Protein AF-A0A9D9Y4B6-F1 (afdb_monomer_lite)

Secondary structure (DSSP, 8-state):
--HHHHHHHHHHHHHHS-HHHHHHHHHHHHHTS--HHHHHHHHHHHHHHHHHHHHHHHS-SSHHHHHHHHHHHHHHHHHHHHHHT-

Foldseek 3Di:
DDPVVLLVVLVCCLVPNPLVVSLVSLVCCQPPVVNLVSSLVSLVSSLVVCVVVVCVVVVDGSPSSVVSVVSNVVCVVVVVVVVVVD

Radius of gyration: 13.79 Å; chains: 1; bounding box: 33×29×34 Å

Structure (mmCIF, N/CA/C/O backbone):
data_AF-A0A9D9Y4B6-F1
#
_entry.id   AF-A0A9D9Y4B6-F1
#
loop_
_atom_site.group_PDB
_atom_site.id
_atom_site.type_symbol
_atom_site.label_atom_id
_atom_site.label_alt_id
_atom_site.label_comp_id
_atom_site.label_asym_id
_atom_site.label_entity_id
_atom_site.label_seq_id
_atom_site.pdbx_PDB_ins_code
_atom_site.Cartn_x
_atom_site.Cartn_y
_atom_site.Cartn_z
_atom_site.occupancy
_atom_site.B_iso_or_equiv
_atom_site.auth_seq_id
_atom_site.auth_comp_id
_atom_site.auth_asym_id
_atom_site.auth_atom_id
_atom_site.pdbx_PDB_model_num
ATOM 1 N N . MET A 1 1 ? -15.484 -7.790 4.488 1.00 70.88 1 MET A N 1
ATOM 2 C CA . MET A 1 1 ? -14.679 -8.851 3.840 1.00 70.88 1 MET A CA 1
ATOM 3 C C . MET A 1 1 ? -13.772 -9.470 4.894 1.00 70.88 1 MET A C 1
ATOM 5 O O . MET A 1 1 ? -13.212 -8.707 5.676 1.00 70.88 1 MET A O 1
ATOM 9 N N . PRO A 1 2 ? -13.652 -10.802 4.985 1.00 85.50 2 PRO A N 1
ATOM 10 C CA . PRO A 1 2 ? -12.726 -11.424 5.926 1.00 85.50 2 PRO A CA 1
ATOM 11 C C . PRO A 1 2 ? -11.273 -11.091 5.547 1.00 85.50 2 PRO A C 1
ATOM 13 O O . PRO A 1 2 ? -10.910 -11.131 4.371 1.00 85.50 2 PRO A O 1
ATOM 16 N N . ARG A 1 3 ? -10.450 -10.780 6.560 1.00 83.12 3 ARG A N 1
ATOM 17 C CA . ARG A 1 3 ? -9.023 -10.421 6.435 1.00 83.12 3 ARG A CA 1
ATOM 18 C C . ARG A 1 3 ? -8.222 -11.273 5.436 1.00 83.12 3 ARG A C 1
ATOM 20 O O . ARG A 1 3 ? -7.603 -10.683 4.553 1.00 83.12 3 ARG A O 1
ATOM 27 N N . PRO A 1 4 ? -8.242 -12.619 5.500 1.00 87.81 4 PRO A N 1
ATOM 28 C CA . PRO A 1 4 ? -7.419 -13.438 4.609 1.00 87.81 4 PRO A CA 1
ATOM 29 C C . PRO A 1 4 ? -7.805 -13.306 3.132 1.00 87.81 4 PRO A C 1
ATOM 31 O O . PRO A 1 4 ? -6.925 -13.321 2.276 1.00 87.81 4 PRO A O 1
ATOM 34 N N . LEU A 1 5 ? -9.093 -13.117 2.816 1.00 88.38 5 LEU A N 1
ATOM 35 C CA . LEU A 1 5 ? -9.514 -12.912 1.427 1.00 88.38 5 LEU A CA 1
ATOM 36 C C . LEU A 1 5 ? -8.9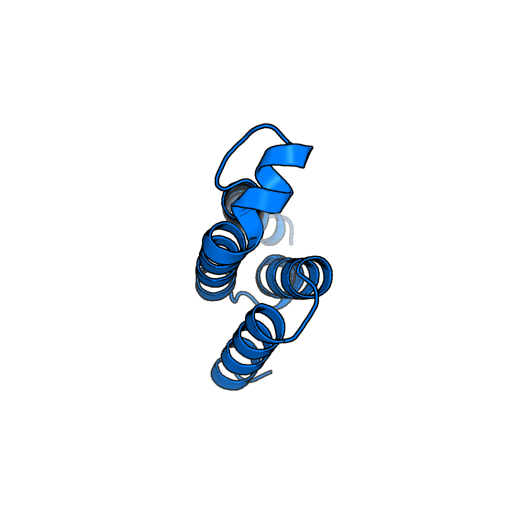92 -11.583 0.882 1.00 88.38 5 LEU A C 1
ATOM 38 O O . LEU A 1 5 ? -8.621 -11.510 -0.283 1.00 88.38 5 LEU A O 1
ATOM 42 N N . PHE A 1 6 ? -8.969 -10.532 1.707 1.00 86.62 6 PHE A N 1
ATOM 43 C CA . PHE A 1 6 ? -8.458 -9.231 1.281 1.00 86.62 6 PHE A CA 1
ATOM 44 C C . PHE A 1 6 ? -6.953 -9.286 1.005 1.00 86.62 6 PHE A C 1
ATOM 46 O O . PHE A 1 6 ? -6.497 -8.770 -0.010 1.00 86.62 6 PHE A O 1
ATOM 53 N N . ILE A 1 7 ? -6.200 -9.981 1.863 1.00 87.12 7 ILE A N 1
ATOM 54 C CA . ILE A 1 7 ? -4.767 -10.222 1.655 1.00 87.12 7 ILE A CA 1
ATOM 55 C C . ILE A 1 7 ? -4.545 -10.989 0.350 1.00 87.12 7 ILE A C 1
ATOM 57 O O . ILE A 1 7 ? -3.741 -10.558 -0.470 1.00 87.12 7 ILE A O 1
ATOM 61 N N . ALA A 1 8 ? -5.285 -12.078 0.123 1.00 89.88 8 ALA A N 1
ATOM 62 C CA . ALA A 1 8 ? -5.183 -12.858 -1.108 1.00 89.88 8 ALA A CA 1
ATOM 63 C C . ALA A 1 8 ? -5.512 -12.019 -2.355 1.00 89.88 8 ALA A C 1
ATOM 65 O O . ALA A 1 8 ? -4.809 -12.112 -3.358 1.00 89.88 8 ALA A O 1
ATOM 66 N N . LEU A 1 9 ? -6.538 -11.164 -2.277 1.00 90.81 9 LEU A N 1
ATOM 67 C CA . LEU A 1 9 ? -6.932 -10.260 -3.358 1.00 90.81 9 LEU A CA 1
ATOM 68 C C . LEU A 1 9 ? -5.835 -9.236 -3.671 1.00 90.81 9 LEU A C 1
ATOM 70 O O . LEU A 1 9 ? -5.479 -9.057 -4.833 1.00 90.81 9 LEU A O 1
ATOM 74 N N . ILE A 1 10 ? -5.279 -8.585 -2.645 1.00 89.00 10 ILE A N 1
ATOM 75 C CA . ILE A 1 10 ? -4.160 -7.654 -2.805 1.00 89.00 10 ILE A CA 1
ATOM 76 C C . ILE A 1 10 ? -2.973 -8.372 -3.437 1.00 89.00 10 ILE A C 1
ATOM 78 O O . ILE A 1 10 ? -2.432 -7.883 -4.424 1.00 89.00 10 ILE A O 1
ATOM 82 N N . PHE A 1 11 ? -2.597 -9.538 -2.915 1.00 88.31 11 PHE A N 1
ATOM 83 C CA . PHE A 1 11 ? -1.443 -10.285 -3.404 1.00 88.31 11 PHE A CA 1
ATOM 84 C C . PHE A 1 11 ? -1.627 -10.704 -4.866 1.00 88.31 11 PHE A C 1
ATOM 86 O O . PHE A 1 11 ? -0.734 -10.512 -5.686 1.00 88.31 11 PHE A O 1
ATOM 93 N N . ALA A 1 12 ? -2.820 -11.190 -5.219 1.00 90.31 12 ALA A N 1
ATOM 94 C CA . ALA A 1 12 ? -3.176 -11.487 -6.599 1.00 90.31 12 ALA A CA 1
ATOM 95 C C . ALA A 1 12 ? -3.125 -10.232 -7.484 1.00 90.31 12 ALA A C 1
ATOM 97 O O . ALA A 1 12 ? -2.600 -10.296 -8.592 1.00 90.31 12 ALA A O 1
ATOM 98 N N . SER A 1 13 ? -3.601 -9.078 -7.002 1.00 91.06 13 SER A N 1
ATOM 99 C CA . SER A 1 13 ? -3.510 -7.829 -7.769 1.00 91.06 13 SER A CA 1
ATOM 100 C C . SER A 1 13 ? -2.061 -7.405 -8.000 1.00 91.06 13 SER A C 1
ATOM 102 O O . SER A 1 13 ? -1.699 -7.025 -9.104 1.00 91.06 13 SER A O 1
ATOM 104 N N . VAL A 1 14 ? -1.196 -7.544 -6.996 1.00 86.00 14 VAL A N 1
ATOM 105 C CA . VAL A 1 14 ? 0.214 -7.158 -7.102 1.00 86.00 14 VAL A CA 1
ATOM 106 C C . VAL A 1 14 ? 0.970 -8.046 -8.093 1.00 86.00 14 VAL A C 1
ATOM 108 O O . VAL A 1 14 ? 1.894 -7.566 -8.735 1.00 86.00 14 VAL A O 1
ATOM 111 N N . LEU A 1 15 ? 0.576 -9.314 -8.244 1.00 87.31 15 LEU A N 1
ATOM 112 C CA . LEU A 1 15 ? 1.228 -10.252 -9.162 1.00 87.31 15 LEU A CA 1
ATOM 113 C C . LEU A 1 15 ? 0.662 -10.216 -10.586 1.00 87.31 15 LEU A C 1
ATOM 115 O O . LEU A 1 15 ? 1.411 -10.397 -11.544 1.00 87.31 15 LEU A O 1
ATOM 119 N N . PHE A 1 16 ? -0.652 -10.034 -10.731 1.00 89.19 16 PHE A N 1
ATOM 120 C CA . PHE A 1 16 ? -1.349 -10.241 -12.006 1.00 89.19 16 PHE A CA 1
ATOM 121 C C . PHE A 1 16 ? -2.029 -8.991 -12.559 1.00 89.19 16 PHE A C 1
ATOM 123 O O . PHE A 1 16 ? -2.327 -8.943 -13.752 1.00 89.19 16 PHE A O 1
ATOM 130 N N . ALA A 1 17 ? -2.307 -7.992 -11.722 1.00 88.88 17 ALA A N 1
ATOM 131 C CA . ALA A 1 17 ? -2.958 -6.768 -12.156 1.00 88.88 17 ALA A CA 1
ATOM 132 C C . ALA A 1 17 ? -1.935 -5.657 -12.441 1.00 88.88 17 ALA A C 1
ATOM 134 O O . ALA A 1 17 ? -0.809 -5.674 -11.939 1.00 88.88 17 ALA A O 1
ATOM 135 N N . PRO A 1 18 ? -2.317 -4.646 -13.235 1.00 87.06 18 PRO A N 1
ATOM 136 C CA . PRO A 1 18 ? -1.510 -3.448 -13.389 1.00 87.06 18 PRO A CA 1
ATOM 137 C C . PRO A 1 18 ? -1.293 -2.739 -12.045 1.00 87.06 18 PRO A C 1
ATOM 139 O O . PRO A 1 18 ? -2.209 -2.652 -11.225 1.00 87.06 18 PRO A O 1
ATOM 142 N N . TRP A 1 19 ? -0.113 -2.144 -11.864 1.00 82.25 19 TRP A N 1
ATOM 143 C CA . TRP A 1 19 ? 0.303 -1.468 -10.627 1.00 82.25 19 TRP A CA 1
ATOM 144 C C . TRP A 1 19 ? -0.709 -0.430 -10.102 1.00 82.25 19 TRP A C 1
ATOM 146 O O . TRP A 1 19 ? -0.877 -0.289 -8.892 1.00 82.25 19 TRP A O 1
ATOM 156 N N . TRP A 1 20 ? -1.425 0.266 -10.992 1.00 84.06 20 TRP A N 1
ATOM 157 C CA . TRP A 1 20 ? -2.434 1.261 -10.617 1.00 84.06 20 TRP A CA 1
ATOM 158 C C . TRP A 1 20 ? -3.665 0.638 -9.942 1.00 84.06 20 TRP A C 1
ATOM 160 O O . TRP A 1 20 ? -4.236 1.244 -9.036 1.00 84.06 20 TRP A O 1
ATOM 170 N N . LEU A 1 21 ? -4.064 -0.579 -10.330 1.00 88.50 21 LEU A N 1
ATOM 171 C CA . LEU A 1 21 ? -5.196 -1.281 -9.718 1.00 88.50 21 LEU A CA 1
ATOM 172 C C . LEU A 1 21 ? -4.834 -1.713 -8.292 1.00 88.50 21 LEU A C 1
ATOM 174 O O . LEU A 1 21 ? -5.610 -1.537 -7.353 1.00 88.50 21 LEU A O 1
ATOM 178 N N . SER A 1 22 ? -3.617 -2.220 -8.131 1.00 89.69 22 SER A N 1
ATOM 179 C CA . SER A 1 22 ? -3.056 -2.629 -6.846 1.00 89.69 22 SER A CA 1
ATOM 180 C C . SER A 1 22 ? -2.920 -1.435 -5.893 1.00 89.69 22 SER A C 1
ATOM 182 O O . SER A 1 22 ? -3.229 -1.544 -4.707 1.00 89.69 22 SER A O 1
ATOM 184 N N . LEU A 1 23 ? -2.570 -0.258 -6.422 1.00 86.69 23 LEU A N 1
ATOM 185 C CA . LEU A 1 23 ? -2.534 0.998 -5.672 1.00 86.69 23 LEU A CA 1
ATOM 186 C C . LEU A 1 23 ? -3.928 1.401 -5.158 1.00 86.69 23 LEU A C 1
ATOM 188 O O . LEU A 1 23 ? -4.070 1.731 -3.981 1.00 86.69 23 LEU A O 1
ATOM 192 N N . LEU A 1 24 ? -4.974 1.311 -5.989 1.00 90.06 24 LEU A N 1
ATOM 193 C CA . LEU A 1 24 ? -6.354 1.575 -5.553 1.00 90.06 24 LEU A CA 1
ATOM 194 C C . LEU A 1 24 ? -6.798 0.621 -4.435 1.00 90.06 24 LEU A C 1
ATOM 196 O O . LEU A 1 24 ? -7.422 1.055 -3.464 1.00 90.06 24 LEU A O 1
ATOM 200 N N . LEU A 1 25 ? -6.446 -0.663 -4.538 1.00 89.50 25 LEU A N 1
ATOM 201 C CA . LEU A 1 25 ? -6.760 -1.654 -3.508 1.00 89.50 25 LEU A CA 1
ATOM 202 C C . LEU A 1 25 ? -6.066 -1.342 -2.181 1.00 89.50 25 LEU A C 1
ATOM 204 O O . LEU A 1 25 ? -6.717 -1.366 -1.136 1.00 89.50 25 LEU A O 1
ATOM 208 N N . ILE A 1 26 ? -4.789 -0.969 -2.217 1.00 89.12 26 ILE A N 1
ATOM 209 C CA . ILE A 1 26 ? -4.032 -0.538 -1.034 1.00 89.12 26 ILE A CA 1
ATOM 210 C C . ILE A 1 26 ? -4.675 0.688 -0.387 1.00 89.12 26 ILE A C 1
ATOM 212 O O . ILE A 1 26 ? -4.922 0.689 0.820 1.00 89.12 26 ILE A O 1
ATOM 216 N N . LEU A 1 27 ? -5.011 1.712 -1.177 1.00 88.00 27 LEU A N 1
ATOM 217 C CA . LEU A 1 27 ? -5.687 2.906 -0.665 1.00 88.00 27 LEU A CA 1
ATOM 218 C C . LEU A 1 27 ? -7.032 2.548 -0.024 1.00 88.00 27 LEU A C 1
ATOM 220 O O . LEU A 1 27 ? -7.352 3.032 1.065 1.00 88.00 27 LEU A O 1
ATOM 224 N N . SER A 1 28 ? -7.794 1.652 -0.656 1.00 88.62 28 SER A N 1
ATOM 225 C CA . SER A 1 28 ? -9.075 1.197 -0.121 1.00 88.62 28 SER A CA 1
ATOM 226 C C . SER A 1 28 ? -8.920 0.443 1.207 1.00 88.62 28 SER A C 1
ATOM 228 O O . SER A 1 28 ? -9.716 0.640 2.130 1.00 88.62 28 SER A O 1
ATOM 230 N N . GLY A 1 29 ? -7.854 -0.354 1.342 1.00 86.12 29 GLY A N 1
ATOM 231 C CA . GLY A 1 29 ? -7.513 -1.082 2.562 1.00 86.12 29 GLY A CA 1
ATOM 232 C C . GLY A 1 29 ? -7.183 -0.155 3.730 1.00 86.12 29 GLY A C 1
ATOM 233 O O . GLY A 1 29 ? -7.663 -0.369 4.847 1.00 86.12 29 GLY A O 1
ATOM 234 N N . ILE A 1 30 ? -6.435 0.919 3.460 1.00 86.00 30 ILE A N 1
ATOM 235 C CA . ILE A 1 30 ? -6.057 1.921 4.465 1.00 86.00 30 ILE A CA 1
ATOM 236 C C . ILE A 1 30 ? -7.267 2.754 4.887 1.00 86.00 30 ILE A C 1
ATOM 238 O O . ILE A 1 30 ? -7.504 2.916 6.086 1.00 86.00 30 ILE A O 1
ATOM 242 N N . ILE A 1 31 ? -8.039 3.278 3.932 1.00 84.44 31 ILE A N 1
ATOM 243 C CA . ILE A 1 31 ? -9.120 4.233 4.206 1.00 84.44 31 ILE A CA 1
ATOM 244 C C . ILE A 1 31 ? -10.338 3.514 4.797 1.00 84.44 31 ILE A C 1
ATOM 246 O O . ILE A 1 31 ? -10.764 3.852 5.905 1.00 84.44 31 ILE A O 1
ATOM 250 N N . PHE A 1 32 ? -10.854 2.488 4.117 1.00 82.00 32 PHE A N 1
ATOM 251 C CA . PHE A 1 32 ? -12.174 1.922 4.415 1.00 82.00 32 PHE A CA 1
ATOM 252 C C . PHE A 1 32 ? -12.140 0.670 5.291 1.00 82.00 32 PHE A C 1
ATOM 254 O O . PHE A 1 32 ? -13.039 0.483 6.104 1.00 82.00 32 PHE A O 1
ATOM 261 N N . LEU A 1 33 ? -11.129 -0.191 5.143 1.00 79.44 33 LEU A N 1
ATOM 262 C CA . LEU A 1 33 ? -11.178 -1.548 5.709 1.00 79.44 33 LEU A CA 1
ATOM 263 C C . LEU A 1 33 ? -10.368 -1.740 7.002 1.00 79.44 33 LEU A C 1
ATOM 265 O O . LEU A 1 33 ? -10.333 -2.844 7.537 1.00 79.44 33 LEU A O 1
ATOM 269 N N . ASP A 1 34 ? -9.729 -0.681 7.515 1.00 79.56 34 ASP A N 1
ATOM 270 C CA . ASP A 1 34 ? -8.859 -0.730 8.708 1.00 79.56 34 ASP A CA 1
ATOM 271 C C . ASP A 1 34 ? -7.711 -1.776 8.598 1.00 79.56 34 ASP A C 1
ATOM 273 O O . ASP A 1 34 ? -7.095 -2.143 9.599 1.00 79.56 34 ASP A O 1
ATOM 277 N N . PHE A 1 35 ? -7.357 -2.212 7.379 1.00 85.38 35 PHE A N 1
ATOM 278 C CA . PHE A 1 35 ? -6.257 -3.148 7.080 1.00 85.38 35 PHE A CA 1
ATOM 279 C C . PHE A 1 35 ? -4.965 -2.396 6.757 1.00 85.38 35 PHE A C 1
ATOM 281 O O . PHE A 1 35 ? -4.365 -2.544 5.689 1.00 85.38 35 PHE A O 1
ATOM 288 N N . ALA A 1 36 ? -4.583 -1.490 7.653 1.00 82.81 36 ALA A N 1
ATOM 289 C CA . ALA A 1 36 ? -3.511 -0.545 7.384 1.00 82.81 36 ALA A CA 1
ATOM 290 C C . ALA A 1 36 ? -2.138 -1.216 7.246 1.00 82.81 36 ALA A C 1
ATOM 292 O O . ALA A 1 36 ? -1.396 -0.883 6.329 1.00 82.81 36 ALA A O 1
ATOM 293 N N . LEU A 1 37 ? -1.806 -2.165 8.126 1.00 85.94 37 LEU A N 1
ATOM 294 C CA . LEU A 1 37 ? -0.504 -2.838 8.100 1.00 85.94 37 LEU A CA 1
ATOM 295 C C . LEU A 1 37 ? -0.341 -3.687 6.839 1.00 85.94 37 LEU A C 1
ATOM 297 O O . LEU A 1 37 ? 0.679 -3.594 6.165 1.00 85.94 37 LEU A O 1
ATOM 301 N N . GLU A 1 38 ? -1.363 -4.462 6.487 1.00 87.69 38 GLU A N 1
ATOM 302 C CA . GLU A 1 38 ? -1.378 -5.301 5.290 1.00 87.69 38 GLU A CA 1
ATOM 303 C C . GLU A 1 38 ? -1.240 -4.453 4.021 1.00 87.69 38 GLU A C 1
ATOM 305 O O . GLU A 1 38 ? -0.498 -4.806 3.107 1.00 87.69 38 GLU A O 1
ATOM 310 N N . SER A 1 39 ? -1.900 -3.293 3.998 1.00 88.94 39 SER A N 1
ATOM 311 C CA . SER A 1 39 ? -1.825 -2.351 2.881 1.00 88.94 39 SER A CA 1
ATOM 312 C C . SER A 1 39 ? -0.453 -1.674 2.779 1.00 88.94 39 SER A C 1
ATOM 314 O O . SER A 1 39 ? 0.040 -1.482 1.672 1.00 88.94 39 SER A O 1
ATOM 316 N N . ILE A 1 40 ? 0.202 -1.355 3.903 1.00 89.75 40 ILE A N 1
ATOM 317 C CA . ILE A 1 40 ? 1.576 -0.816 3.913 1.00 89.75 40 ILE A CA 1
ATOM 318 C C . ILE A 1 40 ? 2.575 -1.869 3.421 1.00 89.75 40 ILE A C 1
ATOM 320 O O . ILE A 1 40 ? 3.440 -1.556 2.607 1.00 89.75 40 ILE A O 1
ATOM 324 N N . ILE A 1 41 ? 2.445 -3.121 3.869 1.00 89.94 41 ILE A N 1
ATOM 325 C CA . ILE A 1 41 ? 3.298 -4.221 3.394 1.00 89.94 41 ILE A CA 1
ATOM 326 C C . ILE A 1 41 ? 3.106 -4.414 1.888 1.00 89.94 41 ILE A C 1
ATOM 328 O O . ILE A 1 41 ? 4.078 -4.533 1.150 1.00 89.94 41 ILE A O 1
ATOM 332 N N . ALA A 1 42 ? 1.864 -4.393 1.409 1.00 89.44 42 ALA A N 1
ATOM 333 C CA . ALA A 1 42 ? 1.583 -4.495 -0.015 1.00 89.44 42 ALA A CA 1
ATOM 334 C C . ALA A 1 42 ? 2.141 -3.311 -0.817 1.00 89.44 42 ALA A C 1
ATOM 336 O O . ALA A 1 42 ? 2.705 -3.525 -1.886 1.00 89.44 42 ALA A O 1
ATOM 337 N N . ALA A 1 43 ? 2.052 -2.084 -0.294 1.00 89.94 43 ALA A N 1
ATOM 338 C CA . ALA A 1 43 ? 2.668 -0.901 -0.897 1.00 89.94 43 ALA A CA 1
ATOM 339 C C . ALA A 1 43 ? 4.185 -1.060 -1.042 1.00 89.94 43 ALA A C 1
ATOM 341 O O . ALA A 1 43 ? 4.733 -0.769 -2.103 1.00 89.94 43 ALA A O 1
ATOM 342 N N . PHE A 1 44 ? 4.835 -1.612 -0.017 1.00 90.44 44 PHE A N 1
ATOM 343 C CA . PHE A 1 44 ? 6.258 -1.925 -0.050 1.00 90.44 44 PHE A CA 1
ATOM 344 C C . PHE A 1 44 ? 6.606 -2.967 -1.113 1.00 90.44 44 PHE A C 1
ATOM 346 O O . PHE A 1 44 ? 7.555 -2.782 -1.872 1.00 90.44 44 PHE A O 1
ATOM 353 N N . VAL A 1 45 ? 5.809 -4.032 -1.231 1.00 89.81 45 VAL A N 1
ATOM 354 C CA . VAL A 1 45 ? 6.001 -5.045 -2.280 1.00 89.81 45 VAL A CA 1
ATOM 355 C C . VAL A 1 45 ? 5.808 -4.437 -3.674 1.00 89.81 45 VAL A C 1
ATOM 357 O O . VAL A 1 45 ? 6.592 -4.733 -4.573 1.00 89.81 45 VAL A O 1
ATOM 360 N N . ILE A 1 46 ? 4.823 -3.551 -3.864 1.00 88.31 46 ILE A N 1
ATOM 361 C CA . ILE A 1 46 ? 4.649 -2.839 -5.139 1.00 88.31 46 ILE A CA 1
ATOM 362 C C . ILE A 1 46 ? 5.865 -1.975 -5.450 1.00 88.31 46 ILE A C 1
ATOM 364 O O . ILE A 1 46 ? 6.346 -2.029 -6.574 1.00 88.31 46 ILE A O 1
ATOM 368 N N . ASP A 1 47 ? 6.386 -1.205 -4.496 1.00 87.94 47 ASP A N 1
ATOM 369 C CA . ASP A 1 47 ? 7.595 -0.412 -4.737 1.00 87.94 47 ASP A CA 1
ATOM 370 C C . ASP A 1 47 ? 8.816 -1.299 -5.027 1.00 87.94 47 ASP A C 1
ATOM 372 O O . ASP A 1 47 ? 9.673 -0.918 -5.814 1.00 87.94 47 ASP A O 1
ATOM 376 N N . MET A 1 48 ? 8.907 -2.508 -4.474 1.00 87.12 48 MET A N 1
ATOM 377 C CA . MET A 1 48 ? 9.986 -3.432 -4.843 1.00 87.12 48 MET A CA 1
ATOM 378 C C . MET A 1 48 ? 9.842 -3.979 -6.268 1.00 87.12 48 MET A C 1
ATOM 380 O O . MET A 1 48 ? 10.838 -4.115 -6.976 1.00 87.12 48 MET A O 1
ATOM 384 N N . LEU A 1 49 ? 8.617 -4.286 -6.699 1.00 86.88 49 LEU A N 1
ATOM 385 C CA . LEU A 1 49 ? 8.350 -4.881 -8.013 1.00 86.88 49 LEU A CA 1
ATOM 386 C C . LEU A 1 49 ? 8.301 -3.844 -9.143 1.00 86.88 49 LEU A C 1
ATOM 388 O O . LEU A 1 49 ? 8.814 -4.080 -10.235 1.00 86.88 49 LEU A O 1
ATOM 392 N N . TYR A 1 50 ? 7.687 -2.696 -8.872 1.00 82.44 50 TYR A N 1
ATOM 393 C CA . TYR A 1 50 ? 7.359 -1.653 -9.845 1.00 82.44 50 TYR A CA 1
ATOM 394 C C . TYR A 1 50 ? 8.062 -0.321 -9.559 1.00 82.44 50 TYR A C 1
ATOM 396 O O . TYR A 1 50 ? 7.969 0.617 -10.356 1.00 82.44 50 TYR A O 1
ATOM 404 N N . GLY A 1 51 ? 8.811 -0.216 -8.457 1.00 73.69 51 GLY A N 1
ATOM 405 C CA . GLY A 1 51 ? 9.484 1.021 -8.061 1.00 73.69 51 GLY A CA 1
ATOM 406 C C . GLY A 1 51 ? 10.500 1.517 -9.074 1.00 73.69 51 GLY A C 1
ATOM 407 O O . GLY A 1 51 ? 10.694 2.716 -9.153 1.00 73.69 51 GLY A O 1
ATOM 408 N N . VAL A 1 52 ? 11.085 0.656 -9.914 1.00 69.69 52 VAL A N 1
ATOM 409 C CA . VAL A 1 52 ? 11.977 1.094 -11.007 1.00 69.69 52 VAL A CA 1
ATOM 410 C C . VAL A 1 52 ? 11.212 1.849 -12.101 1.00 69.69 52 VAL A C 1
ATOM 412 O O . VAL A 1 52 ? 11.749 2.771 -12.712 1.00 69.69 52 VAL A O 1
ATOM 415 N N . GLN A 1 53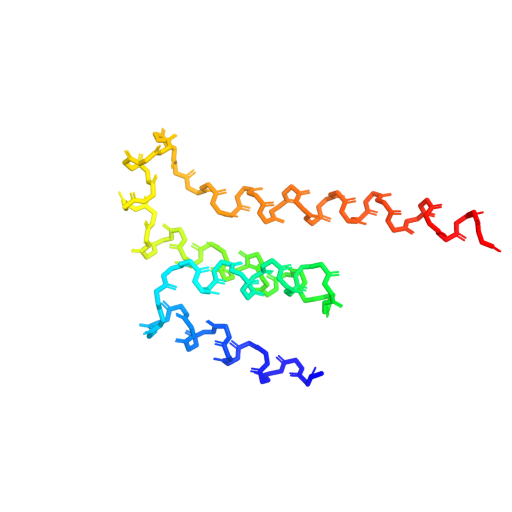 ? 9.958 1.477 -12.374 1.00 70.25 53 GLN A N 1
ATOM 416 C CA . GLN A 1 53 ? 9.128 2.220 -13.327 1.00 70.25 53 GLN A CA 1
ATOM 417 C C . GLN A 1 53 ? 8.591 3.508 -12.696 1.00 70.25 53 GLN A C 1
ATOM 419 O O . GLN A 1 53 ? 8.564 4.540 -13.362 1.00 70.25 53 GLN A O 1
ATOM 424 N N . LEU A 1 54 ? 8.226 3.471 -11.411 1.00 65.19 54 LEU A N 1
ATOM 425 C CA . LEU A 1 54 ? 7.773 4.654 -10.673 1.00 65.19 54 LEU A CA 1
ATOM 426 C C . LEU A 1 54 ? 8.892 5.658 -10.376 1.00 65.19 54 LEU A C 1
ATOM 428 O O . LEU A 1 54 ? 8.658 6.862 -10.443 1.00 65.19 54 LEU A O 1
ATOM 432 N N . SER A 1 55 ? 10.113 5.199 -10.104 1.00 64.88 55 SER A N 1
ATOM 433 C CA . SER A 1 55 ? 11.253 6.073 -9.827 1.00 64.88 55 SER A CA 1
ATOM 434 C C . SER A 1 55 ? 11.647 6.880 -11.055 1.00 64.88 55 SER A C 1
ATOM 436 O O . SER A 1 55 ? 12.153 7.977 -10.910 1.00 64.88 55 SER A O 1
ATOM 438 N N . ARG A 1 56 ? 11.370 6.384 -12.268 1.00 70.81 56 ARG A N 1
ATOM 439 C CA . ARG A 1 56 ? 11.534 7.168 -13.503 1.00 70.81 56 ARG A CA 1
ATOM 440 C C . ARG A 1 56 ? 10.504 8.290 -13.648 1.00 70.81 56 ARG A C 1
ATOM 442 O O . ARG A 1 56 ? 10.725 9.196 -14.439 1.00 70.81 56 ARG A O 1
ATOM 449 N N . ALA A 1 57 ? 9.373 8.203 -12.950 1.00 70.56 57 ALA A N 1
ATOM 450 C CA . ALA A 1 57 ? 8.317 9.210 -13.003 1.00 70.56 57 ALA A CA 1
ATOM 451 C C . ALA A 1 57 ? 8.438 10.262 -11.886 1.00 70.56 57 ALA A C 1
ATOM 453 O O . ALA A 1 57 ? 7.970 11.381 -12.067 1.00 70.56 57 ALA A O 1
ATOM 454 N N . ILE A 1 58 ? 9.007 9.898 -10.729 1.00 71.06 58 ILE A N 1
ATOM 455 C CA . ILE A 1 58 ? 8.995 10.725 -9.505 1.00 71.06 58 ILE A CA 1
ATOM 456 C C . ILE A 1 58 ? 10.415 10.933 -8.921 1.00 71.06 58 ILE A C 1
ATOM 458 O O . ILE A 1 58 ? 10.571 11.601 -7.906 1.00 71.06 58 ILE A O 1
ATOM 462 N N . ASP A 1 59 ? 11.466 10.389 -9.552 1.00 76.31 59 ASP A N 1
ATOM 463 C CA . ASP A 1 59 ? 12.881 10.498 -9.136 1.00 76.31 59 ASP A CA 1
ATOM 464 C C . ASP A 1 59 ? 13.155 10.095 -7.673 1.00 76.31 59 ASP A C 1
ATOM 466 O O . ASP A 1 59 ? 14.099 10.557 -7.032 1.00 76.31 59 ASP A O 1
ATOM 470 N N . GLY A 1 60 ? 12.338 9.192 -7.125 1.00 72.12 60 GLY A N 1
ATOM 471 C CA . GLY A 1 60 ? 12.446 8.744 -5.741 1.00 72.12 60 GLY A CA 1
ATOM 472 C C . GLY A 1 60 ? 12.098 7.264 -5.574 1.00 72.12 60 GLY A C 1
ATOM 473 O O . GLY A 1 60 ? 11.203 6.765 -6.261 1.00 72.12 60 GLY A O 1
ATOM 474 N N . PRO A 1 61 ? 12.785 6.533 -4.678 1.00 79.81 61 PRO A N 1
ATOM 475 C CA . PRO A 1 61 ? 12.396 5.181 -4.303 1.00 79.81 61 PRO A CA 1
ATOM 476 C C . PRO A 1 61 ? 11.245 5.206 -3.285 1.00 79.81 61 PRO A C 1
ATOM 478 O O . PRO A 1 61 ? 11.067 6.172 -2.546 1.00 79.81 61 PRO A O 1
ATOM 481 N N . PHE A 1 62 ? 10.496 4.106 -3.203 1.00 83.12 62 PHE A N 1
ATOM 482 C CA . PHE A 1 62 ? 9.478 3.867 -2.169 1.00 83.12 62 PHE A CA 1
ATOM 483 C C . PHE A 1 62 ? 8.330 4.892 -2.090 1.00 83.12 62 PHE A C 1
ATOM 485 O O . PHE A 1 62 ? 7.788 5.156 -1.013 1.00 83.12 62 PHE A O 1
ATOM 492 N N . VAL A 1 63 ? 7.947 5.490 -3.222 1.00 84.19 63 VAL A N 1
ATOM 493 C CA . VAL A 1 63 ? 6.934 6.556 -3.258 1.00 84.19 63 VAL A CA 1
ATOM 494 C C . VAL A 1 63 ? 5.572 6.054 -2.775 1.00 84.19 63 VAL A C 1
ATOM 496 O O . VAL A 1 63 ? 4.906 6.733 -1.992 1.00 84.19 63 VAL A O 1
ATOM 499 N N .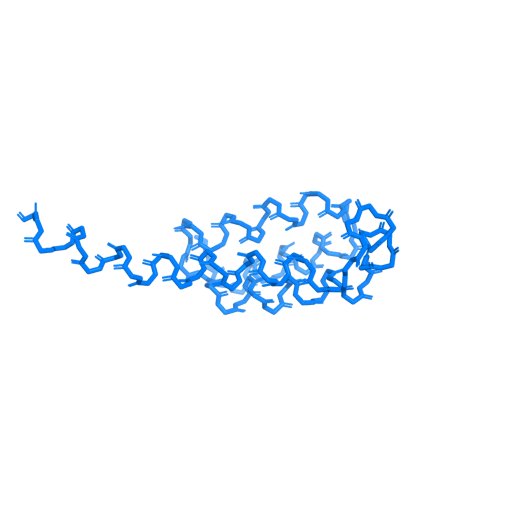 ILE A 1 64 ? 5.148 4.859 -3.196 1.00 86.69 64 ILE A N 1
ATOM 500 C CA . ILE A 1 64 ? 3.822 4.324 -2.848 1.00 86.69 64 ILE A CA 1
ATOM 501 C C . ILE A 1 64 ? 3.772 3.965 -1.362 1.00 86.69 64 ILE A C 1
ATOM 503 O O . ILE A 1 64 ? 2.791 4.258 -0.677 1.00 86.69 64 ILE A O 1
ATOM 507 N N . THR A 1 65 ? 4.853 3.394 -0.840 1.00 89.44 65 THR A N 1
ATOM 508 C CA . THR A 1 65 ? 5.023 3.074 0.579 1.00 89.44 65 THR A CA 1
ATOM 509 C C . THR A 1 65 ? 4.990 4.338 1.428 1.00 89.44 65 THR A C 1
ATOM 511 O O . THR A 1 65 ? 4.324 4.366 2.464 1.00 89.44 65 THR A O 1
ATOM 514 N N . LEU A 1 66 ? 5.654 5.408 0.979 1.00 89.81 66 LEU A N 1
ATOM 515 C CA . LEU A 1 66 ? 5.640 6.698 1.662 1.00 89.81 66 LEU A CA 1
ATOM 516 C C . LEU A 1 66 ? 4.222 7.283 1.716 1.00 89.81 66 LEU A C 1
ATOM 518 O O . LEU A 1 66 ? 3.772 7.701 2.781 1.00 89.81 66 LEU A O 1
ATOM 522 N N . ILE A 1 67 ? 3.485 7.247 0.602 1.00 88.62 67 ILE A N 1
ATOM 523 C CA . ILE A 1 67 ? 2.082 7.688 0.546 1.00 88.62 67 ILE A CA 1
ATOM 524 C C . ILE A 1 67 ? 1.211 6.854 1.494 1.00 88.62 67 ILE A C 1
ATOM 526 O O . ILE A 1 67 ? 0.417 7.410 2.256 1.00 88.62 67 ILE A O 1
ATOM 530 N N . ALA A 1 68 ? 1.373 5.529 1.492 1.00 89.50 68 ALA A N 1
ATOM 531 C CA . ALA A 1 68 ? 0.641 4.631 2.380 1.00 89.50 68 ALA A CA 1
ATOM 532 C C . ALA A 1 68 ? 0.911 4.942 3.864 1.00 89.50 68 ALA A C 1
ATOM 534 O O . ALA A 1 68 ? -0.027 4.995 4.664 1.00 89.50 68 ALA A O 1
ATOM 535 N N . LEU A 1 69 ? 2.168 5.214 4.229 1.00 90.88 69 LEU A N 1
ATOM 536 C CA . LEU A 1 69 ? 2.552 5.643 5.577 1.00 90.88 69 LEU A CA 1
ATOM 537 C C . LEU A 1 69 ? 1.919 6.985 5.952 1.00 90.88 69 LEU A C 1
ATOM 539 O O . LEU A 1 69 ? 1.328 7.096 7.027 1.00 90.88 69 LEU A O 1
ATOM 543 N N . ILE A 1 70 ? 1.991 7.987 5.071 1.00 90.69 70 ILE A N 1
ATOM 544 C CA . ILE A 1 70 ? 1.382 9.305 5.303 1.00 90.69 70 ILE A CA 1
ATOM 545 C C . ILE A 1 70 ? -0.121 9.157 5.552 1.00 90.69 70 ILE A C 1
ATOM 547 O O . ILE A 1 70 ? -0.634 9.696 6.531 1.00 90.69 70 ILE A O 1
ATOM 551 N N . LEU A 1 71 ? -0.825 8.382 4.723 1.00 88.81 71 LEU A N 1
ATOM 552 C CA . LEU A 1 71 ? -2.259 8.137 4.886 1.00 88.81 71 LEU A CA 1
ATOM 553 C C . LEU A 1 71 ? -2.582 7.383 6.173 1.00 88.81 71 LEU A 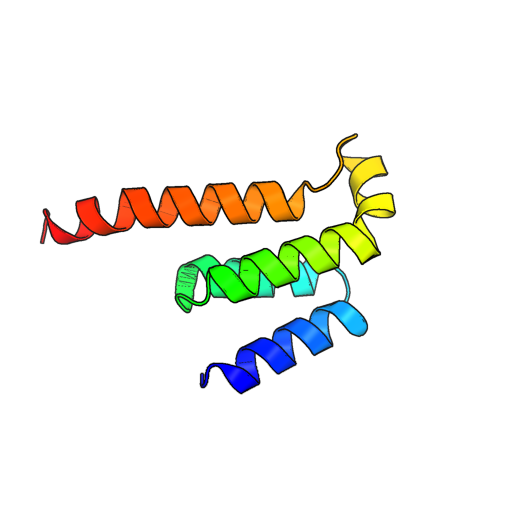C 1
ATOM 555 O O . LEU A 1 71 ? -3.574 7.692 6.835 1.00 88.81 71 LEU A O 1
ATOM 559 N N . PHE A 1 72 ? -1.748 6.419 6.556 1.00 88.75 72 PHE A N 1
ATOM 560 C CA . PHE A 1 72 ? -1.90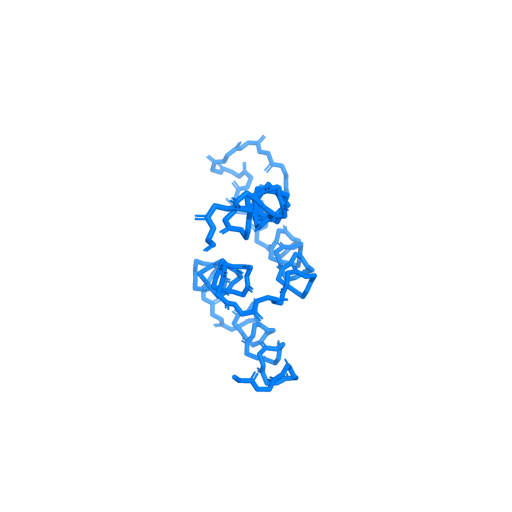0 5.714 7.821 1.00 88.75 72 PHE A CA 1
ATOM 561 C C . PHE A 1 72 ? -1.791 6.662 9.021 1.00 88.75 72 PHE A C 1
ATOM 563 O O . PHE A 1 72 ? -2.671 6.660 9.887 1.00 88.75 72 PHE A O 1
ATOM 570 N N . PHE A 1 73 ? -0.753 7.500 9.062 1.00 89.12 73 PHE A N 1
ATOM 571 C CA . PHE A 1 73 ? -0.583 8.487 10.128 1.00 89.12 73 PHE A CA 1
ATOM 572 C C . PHE A 1 73 ? -1.691 9.540 10.109 1.00 89.12 73 PHE A C 1
ATOM 574 O O . PHE A 1 73 ? -2.260 9.828 11.161 1.00 89.12 73 PHE A O 1
ATOM 581 N N . ALA A 1 74 ? -2.070 10.044 8.931 1.00 87.06 74 ALA A N 1
ATOM 582 C CA . ALA A 1 74 ? -3.176 10.983 8.775 1.00 87.06 74 ALA A CA 1
ATOM 583 C C . ALA A 1 74 ? -4.477 10.396 9.335 1.00 87.06 74 ALA A C 1
ATOM 585 O O . ALA A 1 74 ? -5.117 11.013 10.185 1.00 87.06 74 ALA A O 1
ATOM 586 N N . LYS A 1 75 ? -4.830 9.162 8.949 1.00 83.88 75 LYS A N 1
ATOM 587 C CA . LYS A 1 75 ? -6.006 8.463 9.478 1.00 83.88 75 LYS A CA 1
ATOM 588 C C . LYS A 1 75 ? -5.932 8.309 10.993 1.00 83.88 75 LYS A C 1
ATOM 590 O O . LYS A 1 75 ? -6.932 8.528 11.669 1.00 83.88 75 LYS A O 1
ATOM 595 N N . ARG A 1 76 ? -4.769 7.941 11.538 1.00 83.62 76 ARG A N 1
ATOM 596 C CA . ARG A 1 76 ? -4.581 7.747 12.982 1.00 83.62 76 ARG A CA 1
ATOM 597 C C . ARG A 1 76 ? -4.713 9.047 13.772 1.00 83.62 76 ARG A C 1
ATOM 599 O O . ARG A 1 76 ? -5.258 9.008 14.868 1.00 83.62 76 ARG A O 1
ATOM 606 N N . ILE A 1 77 ? -4.250 10.166 13.219 1.00 84.38 77 ILE A N 1
ATOM 607 C CA . ILE A 1 77 ? -4.404 11.494 13.821 1.00 84.38 77 ILE A CA 1
ATOM 608 C C . ILE A 1 77 ? -5.859 11.960 13.713 1.00 84.38 77 ILE A C 1
ATOM 610 O O . ILE A 1 77 ? -6.391 12.470 14.686 1.00 84.38 77 ILE A O 1
ATOM 614 N N . LEU A 1 78 ? -6.532 11.738 12.579 1.00 79.69 78 LEU A N 1
ATOM 615 C CA . LEU A 1 78 ? -7.915 12.175 12.335 1.00 79.69 78 LEU A CA 1
ATOM 616 C C . LEU A 1 78 ? -8.975 11.350 13.092 1.00 79.69 78 LEU A C 1
ATOM 618 O O . LEU A 1 78 ? -9.989 11.907 13.513 1.00 79.69 78 LEU A O 1
ATOM 622 N N . LYS A 1 79 ? -8.759 10.040 13.302 1.00 67.81 79 LYS A N 1
ATOM 623 C CA . LYS A 1 79 ? -9.702 9.143 14.010 1.00 67.81 79 LYS A CA 1
ATOM 624 C C . LYS A 1 79 ? -10.133 9.667 15.399 1.00 67.81 79 LYS A C 1
ATOM 626 O O . LYS A 1 79 ? -11.336 9.666 15.653 1.00 67.81 79 LYS A O 1
ATOM 631 N N . PRO A 1 80 ? -9.229 10.128 16.289 1.00 61.41 80 PRO A N 1
ATOM 632 C CA . PRO A 1 80 ? -9.618 10.658 17.597 1.00 61.41 80 PRO A CA 1
ATOM 633 C C . PRO A 1 80 ? -10.382 11.987 17.516 1.00 61.41 80 PRO A C 1
ATOM 635 O O . PRO A 1 80 ? -11.321 12.171 18.283 1.00 61.4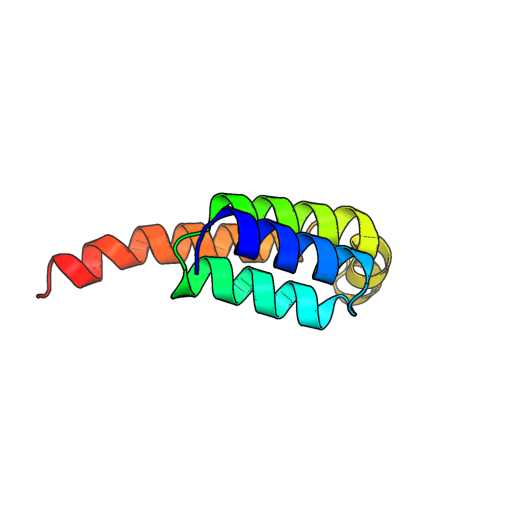1 80 PRO A O 1
ATOM 638 N N . TYR A 1 81 ? -10.071 12.879 16.567 1.00 60.69 81 TYR A N 1
ATOM 639 C CA . TYR A 1 81 ? -10.814 14.143 16.419 1.00 60.69 81 TYR A CA 1
ATOM 640 C C . TYR A 1 81 ? -12.279 13.927 16.026 1.00 60.69 81 TYR A C 1
ATOM 642 O O . TYR A 1 81 ? -13.157 14.647 16.494 1.00 60.69 81 TYR A O 1
ATOM 650 N N . ILE A 1 82 ? -12.559 12.911 15.205 1.00 58.31 82 ILE A N 1
ATOM 651 C CA . ILE A 1 82 ? -13.928 12.576 14.782 1.00 58.31 82 ILE A CA 1
ATOM 652 C C . ILE A 1 82 ? -14.743 11.966 15.935 1.00 58.31 82 ILE A C 1
ATOM 654 O O . ILE A 1 82 ? -15.961 12.114 15.961 1.00 58.31 82 ILE A O 1
ATOM 658 N N . PHE A 1 83 ? -14.094 11.293 16.891 1.00 56.12 83 PHE A N 1
ATOM 659 C CA . PHE A 1 83 ? -14.775 10.661 18.027 1.00 56.12 83 PHE A CA 1
ATOM 660 C C . PHE A 1 83 ? -15.032 11.626 19.196 1.00 56.12 83 PHE A C 1
ATOM 662 O O . PHE A 1 83 ? -15.949 11.398 19.969 1.00 56.12 83 PHE A O 1
ATOM 669 N N . ILE A 1 84 ? -14.244 12.700 19.324 1.00 55.78 84 ILE A N 1
ATOM 670 C CA . ILE A 1 84 ? -14.416 13.727 20.371 1.00 55.78 84 ILE A CA 1
ATOM 671 C C . ILE A 1 84 ? -15.541 14.718 20.024 1.00 55.78 84 ILE A C 1
ATOM 673 O O . ILE A 1 84 ? -16.117 15.330 20.916 1.00 55.78 84 ILE A O 1
ATOM 677 N N . ASN A 1 85 ? -15.864 14.880 18.739 1.00 49.12 85 ASN A N 1
ATOM 678 C CA . ASN A 1 85 ? -16.856 15.847 18.258 1.00 49.12 85 ASN A CA 1
ATOM 679 C C . ASN A 1 85 ? -18.225 15.211 17.930 1.00 49.12 85 ASN A C 1
ATOM 681 O O . ASN A 1 85 ? -18.985 15.753 17.127 1.00 49.12 85 ASN A O 1
ATOM 685 N N . LYS A 1 86 ? -18.502 14.029 18.489 1.00 45.31 86 LYS A N 1
ATOM 686 C CA . LYS A 1 86 ? -19.745 13.266 18.329 1.00 45.31 86 LYS A CA 1
ATOM 687 C C . LYS A 1 86 ? -20.374 13.027 19.691 1.00 45.31 86 LYS A C 1
ATOM 689 O O . LYS A 1 86 ? -21.619 13.079 19.751 1.00 45.31 86 LYS A O 1
#

Sequence (86 aa):
MPRPLFIALIFASVLFAPWWLSLLLILSGIIFLDFALESIIAAFVIDMLYGVQLSRAIDGPFVITLIALILFFAKRILKPYIFINK

pLDDT: mean 82.11, std 10.4, range [45.31, 91.06]